Protein AF-A0A060ZML9-F1 (afdb_monomer_lite)

pLDDT: mean 73.5, std 7.72, range [40.06, 86.94]

Radius of gyration: 20.55 Å; chains: 1; bounding box: 62×28×48 Å

Secondary structure (DSSP, 8-state):
---PPPGGGSPPPPPPHHHHHHHHHHHHHHHHHHHHHH-SS--HHHHHHHHHHHHHHHHHHHHHHHHHHHHHHHHTT-

Organism: NCBI:txid576784

Foldseek 3Di:
DDPDPDPVNDDPDDDDPVRVVVVVVVVVVVVVVVVQVPDPDRDVVVVVVVVVVVVVVVVVVVVVVVVVVVVVVVVVVD

Sequence (78 aa):
MNTSPSPADMPPRTPSPDALQRQTIRDLITGLALKLSDSADIDLDGLEVLAKLLDAQTRAQEATLRRTQFYAAREART

Structure (mmCIF, N/CA/C/O backbone):
data_AF-A0A060ZML9-F1
#
_entry.id   AF-A0A060ZML9-F1
#
loop_
_atom_site.group_PDB
_atom_site.id
_atom_site.type_symbol
_atom_site.label_atom_id
_atom_site.label_alt_id
_atom_site.label_comp_id
_atom_site.label_asym_id
_atom_site.label_entity_id
_atom_site.label_seq_id
_atom_site.pdbx_PDB_ins_code
_atom_site.Cartn_x
_atom_site.Cartn_y
_atom_site.Cartn_z
_atom_site.occupancy
_atom_site.B_iso_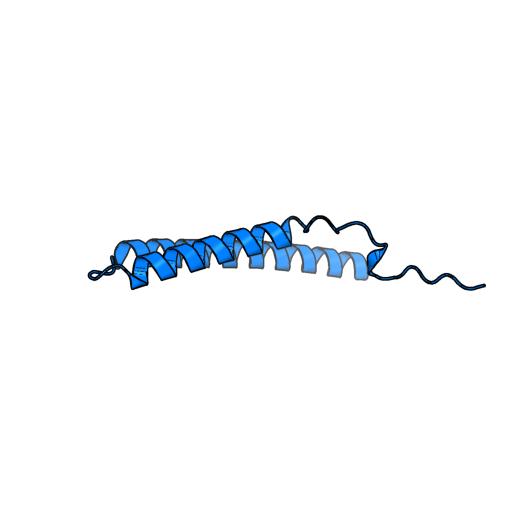or_equiv
_atom_site.auth_seq_id
_atom_site.auth_comp_id
_atom_site.auth_asym_id
_atom_site.auth_atom_id
_atom_site.pdbx_PDB_model_num
ATOM 1 N N . MET A 1 1 ? 43.959 -21.947 3.497 1.00 40.06 1 MET A N 1
ATOM 2 C CA . MET A 1 1 ? 42.960 -21.724 4.564 1.00 40.06 1 MET A CA 1
ATOM 3 C C . MET A 1 1 ? 41.815 -20.944 3.942 1.00 40.06 1 MET A C 1
ATOM 5 O O . MET A 1 1 ? 42.065 -19.862 3.437 1.00 40.06 1 MET A O 1
ATOM 9 N N . ASN A 1 2 ? 40.620 -21.533 3.857 1.00 48.66 2 ASN A N 1
ATOM 10 C CA . ASN A 1 2 ? 39.482 -20.956 3.137 1.00 48.66 2 ASN A CA 1
ATOM 11 C C . ASN A 1 2 ? 38.582 -20.224 4.146 1.00 48.66 2 ASN A C 1
ATOM 13 O O . ASN A 1 2 ? 37.761 -20.852 4.808 1.00 48.66 2 ASN A O 1
ATOM 17 N N . THR A 1 3 ? 38.774 -18.918 4.327 1.00 60.81 3 THR A N 1
ATOM 18 C CA . THR A 1 3 ? 37.897 -18.091 5.169 1.00 60.81 3 THR A CA 1
ATOM 19 C C . THR A 1 3 ? 36.652 -17.734 4.363 1.00 60.81 3 THR A C 1
ATOM 21 O O . THR A 1 3 ? 36.606 -16.694 3.708 1.00 60.81 3 THR A O 1
ATOM 24 N N . SER A 1 4 ? 35.655 -18.624 4.348 1.00 64.19 4 SER A N 1
ATOM 25 C CA . SER A 1 4 ? 34.312 -18.215 3.922 1.00 64.19 4 SER A CA 1
ATOM 26 C C . SER A 1 4 ? 33.812 -17.159 4.907 1.00 64.19 4 SER A C 1
ATOM 28 O O . SER A 1 4 ? 33.821 -17.440 6.107 1.00 64.19 4 SER A O 1
ATOM 30 N N . PRO A 1 5 ? 33.417 -15.960 4.445 1.00 62.78 5 PRO A N 1
ATOM 31 C CA . PRO A 1 5 ? 32.856 -14.951 5.328 1.00 62.78 5 PRO A CA 1
ATOM 32 C C . PRO A 1 5 ? 31.596 -15.525 5.976 1.00 62.78 5 PRO A C 1
ATOM 34 O O . PRO A 1 5 ? 30.708 -16.040 5.291 1.00 62.78 5 PRO A O 1
ATOM 37 N N . SER A 1 6 ? 31.551 -15.488 7.3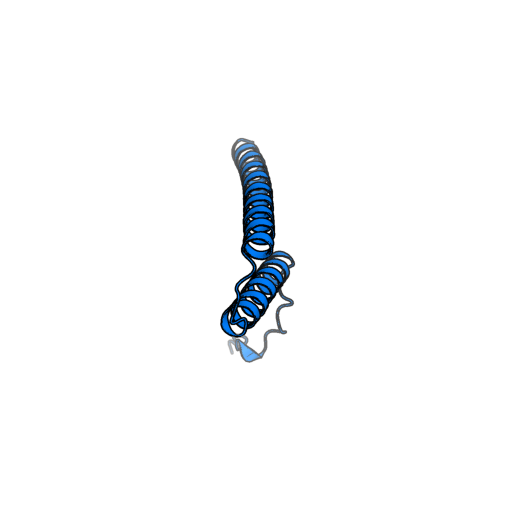06 1.00 61.94 6 SER A N 1
ATOM 38 C CA . SER A 1 6 ? 30.362 -15.880 8.052 1.00 61.94 6 SER A CA 1
ATOM 39 C C . SER A 1 6 ? 29.242 -14.885 7.720 1.00 61.94 6 SER A C 1
ATOM 41 O O . SER A 1 6 ? 29.530 -13.698 7.564 1.00 61.94 6 SER A O 1
ATOM 43 N N . PRO A 1 7 ? 27.963 -15.294 7.630 1.00 63.97 7 PRO A N 1
ATOM 44 C CA . PRO A 1 7 ? 26.845 -14.372 7.397 1.00 63.97 7 PRO A CA 1
ATOM 45 C C . PRO A 1 7 ? 26.790 -13.189 8.382 1.00 63.97 7 PRO A C 1
ATOM 47 O O . PRO A 1 7 ? 26.206 -12.157 8.065 1.00 63.97 7 PRO A O 1
ATOM 50 N N . ALA A 1 8 ? 27.417 -13.331 9.555 1.00 70.94 8 ALA A N 1
ATOM 51 C CA . ALA A 1 8 ? 27.567 -12.286 10.565 1.00 70.94 8 ALA A CA 1
ATOM 52 C C . ALA A 1 8 ? 28.571 -11.174 10.191 1.00 70.94 8 ALA A C 1
ATOM 54 O O . ALA A 1 8 ? 28.468 -10.076 10.728 1.00 70.94 8 ALA A O 1
ATOM 55 N N . ASP A 1 9 ? 29.503 -11.430 9.267 1.00 70.75 9 ASP A N 1
ATOM 56 C CA . ASP A 1 9 ? 30.499 -10.455 8.791 1.00 70.75 9 ASP A CA 1
ATOM 57 C C . ASP A 1 9 ? 29.984 -9.610 7.611 1.00 70.75 9 ASP A C 1
ATOM 59 O O . ASP A 1 9 ? 30.703 -8.762 7.076 1.00 70.75 9 ASP A O 1
ATOM 63 N N . MET A 1 10 ? 28.741 -9.831 7.167 1.00 68.19 10 MET A N 1
ATOM 64 C CA . MET A 1 10 ? 28.139 -9.023 6.110 1.00 68.19 10 MET A CA 1
ATOM 65 C C . MET A 1 10 ? 27.542 -7.737 6.703 1.00 68.19 10 MET A C 1
ATOM 67 O O . MET A 1 10 ? 26.752 -7.813 7.646 1.00 68.19 10 MET A O 1
ATOM 71 N N . PRO A 1 11 ? 27.855 -6.552 6.143 1.00 70.50 11 PRO A N 1
ATOM 72 C CA . PRO A 1 11 ? 27.250 -5.308 6.599 1.00 70.50 11 PRO A CA 1
ATOM 73 C C . PRO A 1 11 ? 25.723 -5.379 6.445 1.00 70.50 11 PRO A C 1
ATOM 75 O O . PRO A 1 11 ? 25.234 -5.979 5.477 1.00 70.50 11 PRO A O 1
ATOM 78 N N . PRO A 1 12 ? 24.956 -4.773 7.372 1.00 71.50 12 PRO A N 1
ATOM 79 C CA . PRO A 1 12 ? 23.503 -4.780 7.301 1.00 71.50 12 PRO A CA 1
ATOM 80 C C . PRO A 1 12 ? 23.071 -4.201 5.956 1.00 71.50 12 PRO A C 1
ATOM 82 O O . PRO A 1 12 ? 23.417 -3.073 5.601 1.00 71.50 12 PRO A O 1
ATOM 85 N N . ARG A 1 13 ? 22.342 -5.001 5.175 1.00 73.19 13 ARG A N 1
ATOM 86 C CA . ARG A 1 13 ? 21.822 -4.550 3.886 1.00 73.19 13 ARG A CA 1
ATOM 87 C C . ARG A 1 13 ? 20.749 -3.510 4.146 1.00 73.19 13 ARG A C 1
ATOM 89 O O . ARG A 1 13 ? 19.721 -3.818 4.747 1.00 73.19 13 ARG A O 1
ATOM 96 N N . THR A 1 14 ? 20.979 -2.297 3.661 1.00 77.81 14 THR A N 1
ATOM 97 C CA . THR A 1 14 ? 19.953 -1.262 3.629 1.00 77.81 14 THR A CA 1
ATOM 98 C C . THR A 1 14 ? 18.748 -1.815 2.861 1.00 77.81 14 THR A C 1
ATOM 100 O O . THR A 1 14 ? 18.928 -2.334 1.752 1.00 77.81 14 THR A O 1
ATOM 103 N N . PRO A 1 15 ? 17.533 -1.777 3.433 1.00 72.31 15 PRO A N 1
ATOM 104 C CA . PRO A 1 15 ? 16.350 -2.272 2.748 1.00 72.31 15 PRO A CA 1
ATOM 105 C C . PRO A 1 15 ? 16.145 -1.505 1.440 1.00 72.31 15 PRO A C 1
ATOM 107 O O . PRO A 1 15 ? 16.355 -0.294 1.369 1.00 72.31 15 PRO A O 1
ATOM 110 N N . SER A 1 16 ? 15.753 -2.224 0.388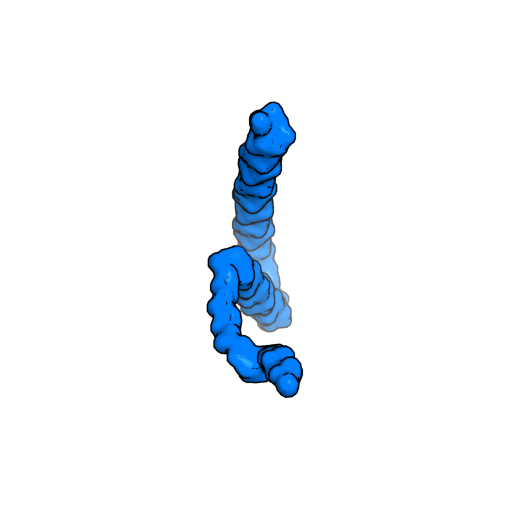 1.00 80.50 16 SER A N 1
ATOM 111 C CA . SER A 1 16 ? 15.460 -1.600 -0.899 1.00 80.50 16 SER A CA 1
ATOM 112 C C . SER A 1 16 ? 14.260 -0.645 -0.786 1.00 80.50 16 SER A C 1
ATOM 114 O O . SER A 1 16 ? 13.412 -0.838 0.092 1.00 80.50 16 SER A O 1
ATOM 116 N N . PRO A 1 17 ? 14.129 0.350 -1.685 1.00 77.31 17 PRO A N 1
ATOM 117 C CA . PRO A 1 17 ? 12.968 1.247 -1.713 1.00 77.31 17 PRO A CA 1
ATOM 118 C C . PRO A 1 17 ? 11.630 0.494 -1.735 1.00 77.31 17 PRO A C 1
ATOM 120 O O . PRO A 1 17 ? 10.714 0.828 -0.991 1.00 77.31 17 PRO A O 1
ATOM 123 N N . ASP A 1 18 ? 11.560 -0.598 -2.498 1.00 75.31 18 ASP A N 1
ATOM 124 C CA . ASP A 1 18 ? 10.414 -1.508 -2.536 1.00 75.31 18 ASP A CA 1
ATOM 125 C C . ASP A 1 18 ? 10.106 -2.155 -1.180 1.00 75.31 18 ASP A C 1
ATOM 127 O O . ASP A 1 18 ? 8.945 -2.309 -0.799 1.00 75.31 18 ASP A O 1
ATOM 131 N N . ALA A 1 19 ? 11.142 -2.581 -0.451 1.00 70.75 19 ALA A N 1
ATOM 132 C CA . ALA A 1 19 ? 10.976 -3.178 0.869 1.00 70.75 19 ALA A CA 1
ATOM 133 C C . ALA A 1 19 ? 10.465 -2.144 1.881 1.00 70.75 19 ALA A C 1
ATOM 135 O O . ALA A 1 19 ? 9.562 -2.459 2.655 1.00 70.75 19 ALA A O 1
ATOM 136 N N . LEU A 1 20 ? 10.974 -0.909 1.811 1.00 74.44 20 LEU A N 1
ATOM 137 C CA . LEU A 1 20 ? 10.497 0.215 2.617 1.00 74.44 20 LEU A CA 1
ATOM 138 C C . LEU A 1 20 ? 9.039 0.560 2.294 1.00 74.44 20 LEU A C 1
ATOM 140 O O . LEU A 1 20 ? 8.230 0.696 3.204 1.00 74.44 20 LEU A O 1
ATOM 144 N N . GLN A 1 21 ? 8.667 0.627 1.014 1.00 78.00 21 GLN A N 1
ATOM 145 C CA . GLN A 1 21 ? 7.289 0.909 0.609 1.00 78.00 21 GLN A CA 1
ATOM 146 C C . GLN A 1 21 ? 6.317 -0.167 1.111 1.00 78.00 21 GLN A C 1
ATOM 148 O O . GLN A 1 21 ? 5.255 0.159 1.642 1.00 78.00 21 GLN A O 1
ATOM 153 N N . ARG A 1 22 ? 6.686 -1.451 0.998 1.00 75.62 22 ARG A N 1
ATOM 154 C CA . ARG A 1 22 ? 5.882 -2.558 1.544 1.00 75.62 22 ARG A CA 1
ATOM 155 C C . ARG A 1 22 ? 5.742 -2.477 3.062 1.00 75.62 22 ARG A C 1
ATOM 157 O O . ARG A 1 22 ? 4.658 -2.747 3.574 1.00 75.62 22 ARG A O 1
ATOM 164 N N . GLN A 1 23 ? 6.809 -2.105 3.767 1.00 75.00 23 GLN A N 1
ATOM 165 C CA . GLN A 1 23 ? 6.772 -1.909 5.214 1.00 75.00 23 GLN A CA 1
ATOM 166 C C . GLN A 1 23 ? 5.818 -0.770 5.591 1.00 75.00 23 GLN A C 1
ATOM 168 O O . GLN A 1 23 ? 4.917 -0.988 6.391 1.00 75.00 23 GLN A O 1
ATOM 173 N N . THR A 1 24 ? 5.917 0.385 4.932 1.00 77.56 24 THR A N 1
ATOM 174 C CA . THR A 1 24 ? 5.013 1.521 5.161 1.00 77.56 24 THR A CA 1
ATOM 175 C C . THR A 1 24 ? 3.548 1.150 4.930 1.00 77.56 24 THR A C 1
ATOM 177 O O . THR A 1 24 ? 2.690 1.487 5.741 1.00 77.56 24 THR A O 1
ATOM 180 N N . ILE A 1 25 ? 3.242 0.421 3.850 1.00 77.81 25 ILE A N 1
ATOM 181 C CA . ILE A 1 25 ? 1.872 -0.040 3.571 1.00 77.81 25 ILE A CA 1
ATOM 182 C C . ILE A 1 25 ? 1.389 -0.990 4.673 1.00 77.81 25 ILE A C 1
ATOM 184 O O . ILE A 1 25 ? 0.271 -0.846 5.166 1.00 77.81 25 ILE A O 1
ATOM 188 N N . ARG A 1 26 ? 2.233 -1.939 5.093 1.00 76.00 26 ARG A N 1
ATOM 189 C CA . ARG A 1 26 ? 1.909 -2.879 6.173 1.00 76.00 26 ARG A CA 1
ATOM 190 C C . ARG A 1 26 ? 1.636 -2.155 7.491 1.00 76.00 26 ARG A C 1
ATOM 192 O O . ARG A 1 26 ? 0.669 -2.498 8.172 1.00 76.00 26 ARG A O 1
ATOM 199 N N . ASP A 1 27 ? 2.456 -1.172 7.837 1.00 78.69 27 ASP A N 1
ATOM 200 C CA . ASP A 1 27 ? 2.327 -0.413 9.081 1.00 78.69 27 ASP A CA 1
ATOM 201 C C . ASP A 1 27 ? 1.049 0.437 9.075 1.00 78.69 27 ASP A C 1
ATOM 203 O O . ASP A 1 27 ? 0.325 0.465 10.069 1.00 78.69 27 ASP A O 1
ATOM 207 N N . LEU A 1 28 ? 0.701 1.042 7.932 1.00 78.44 28 LEU A N 1
ATOM 208 C CA . LEU A 1 28 ? -0.561 1.767 7.754 1.00 78.44 28 LEU A CA 1
ATOM 209 C C . LEU A 1 28 ? -1.782 0.850 7.903 1.00 78.44 28 LEU A C 1
ATOM 211 O O . LEU A 1 28 ? -2.711 1.192 8.632 1.00 78.44 28 LEU A O 1
ATOM 215 N N . ILE A 1 29 ? -1.772 -0.324 7.261 1.00 78.62 29 ILE A N 1
ATOM 216 C CA . ILE A 1 29 ? -2.863 -1.308 7.370 1.00 78.62 29 I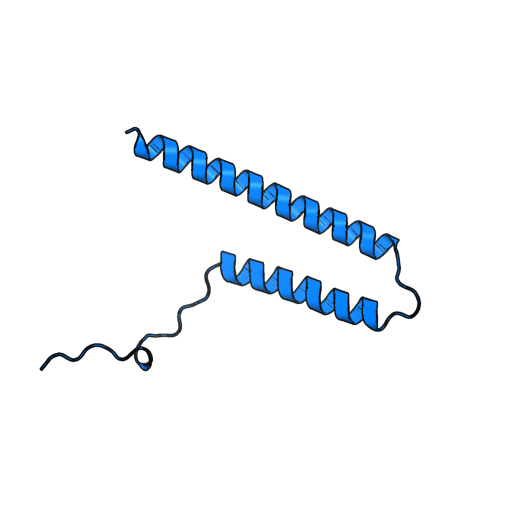LE A CA 1
ATOM 217 C C . ILE A 1 29 ? -2.996 -1.808 8.813 1.00 78.62 29 ILE A C 1
ATOM 219 O O . ILE A 1 29 ? -4.104 -1.904 9.332 1.00 78.62 29 ILE A O 1
ATOM 223 N N . THR A 1 30 ? -1.875 -2.099 9.477 1.00 75.50 30 THR A N 1
ATOM 224 C CA . THR A 1 30 ? -1.872 -2.607 10.857 1.00 75.50 30 THR A CA 1
ATOM 225 C C . THR A 1 30 ? -2.365 -1.542 11.835 1.00 75.50 30 THR A C 1
ATOM 227 O O . THR A 1 30 ? -3.233 -1.820 12.659 1.00 75.50 30 THR A O 1
ATOM 230 N N . GLY A 1 31 ? -1.867 -0.307 11.720 1.00 73.94 31 GLY A N 1
ATOM 231 C CA . GLY A 1 31 ? -2.311 0.812 12.552 1.00 73.94 31 GLY A CA 1
ATOM 232 C C . GLY A 1 31 ? -3.788 1.144 12.348 1.00 73.94 31 GLY A C 1
ATOM 233 O O . GLY A 1 31 ? -4.481 1.501 13.298 1.00 73.94 31 GLY A O 1
ATOM 234 N N . LEU A 1 32 ? -4.291 0.973 11.127 1.00 72.94 32 LEU A N 1
ATOM 235 C CA . LEU A 1 32 ? -5.708 1.109 10.831 1.00 72.94 32 LEU A CA 1
ATOM 236 C C . LEU A 1 32 ? -6.540 -0.022 11.448 1.00 72.94 32 LEU A C 1
ATOM 238 O O . LEU A 1 32 ? -7.549 0.260 12.081 1.00 72.94 32 LEU A O 1
ATOM 242 N N . ALA A 1 33 ? -6.120 -1.279 11.292 1.00 71.12 33 ALA A N 1
ATOM 243 C CA . ALA A 1 33 ? -6.822 -2.430 11.858 1.00 71.12 33 ALA A CA 1
ATOM 244 C C . ALA A 1 33 ? -6.947 -2.323 13.384 1.00 71.12 33 ALA A C 1
ATOM 246 O O . ALA A 1 33 ? -8.012 -2.604 13.923 1.00 71.12 33 ALA A O 1
ATOM 247 N N . LEU A 1 34 ? -5.897 -1.839 14.057 1.00 73.62 34 LEU A N 1
ATOM 248 C CA . LEU A 1 34 ? -5.912 -1.570 15.497 1.00 73.62 34 LEU A CA 1
ATOM 249 C C . LEU A 1 34 ? -6.900 -0.456 15.875 1.00 73.62 34 LEU A C 1
ATOM 251 O O . LEU A 1 34 ? -7.633 -0.580 16.850 1.00 73.62 34 LEU A O 1
ATOM 255 N N . LYS A 1 35 ? -6.972 0.623 15.085 1.00 70.69 35 LYS A N 1
ATOM 256 C CA . LYS A 1 35 ? -7.957 1.695 15.311 1.00 70.69 35 LYS A CA 1
ATOM 257 C C . LYS A 1 35 ? -9.392 1.234 15.069 1.00 70.69 35 LYS A C 1
ATOM 259 O O . LYS A 1 35 ? -10.289 1.647 15.790 1.00 70.69 35 LYS A O 1
ATOM 264 N N . LEU A 1 36 ? -9.604 0.387 14.065 1.00 68.25 36 LEU A N 1
ATOM 265 C CA . LEU A 1 36 ? -10.909 -0.198 13.768 1.00 68.25 36 LEU A CA 1
ATOM 266 C C . LEU A 1 36 ? -11.336 -1.206 14.836 1.00 68.25 36 LEU A C 1
ATOM 268 O O . LEU A 1 36 ? -12.518 -1.268 15.146 1.00 68.25 36 LEU A O 1
ATOM 272 N N . SER A 1 37 ? -10.400 -1.971 15.411 1.00 67.12 37 SER A N 1
ATOM 273 C CA . SER A 1 37 ? -10.713 -2.912 16.492 1.00 67.12 37 SER A CA 1
ATOM 274 C C . SER A 1 37 ? -11.070 -2.222 17.808 1.00 67.12 37 SER A C 1
ATOM 276 O O . SER A 1 37 ? -11.841 -2.783 18.579 1.00 67.12 37 SER A O 1
ATOM 278 N N . ASP A 1 38 ? -10.532 -1.023 18.052 1.00 68.06 38 ASP A N 1
ATOM 279 C CA . ASP A 1 38 ? -10.847 -0.209 19.237 1.00 68.06 38 ASP A CA 1
ATOM 280 C C . ASP A 1 38 ? -12.087 0.686 19.052 1.00 68.06 38 ASP A C 1
ATOM 282 O O . ASP A 1 38 ? -12.607 1.229 20.028 1.00 68.06 38 ASP A O 1
ATOM 286 N N . SER A 1 39 ? -12.583 0.857 17.820 1.00 64.19 39 SER A N 1
ATOM 287 C CA . SER A 1 39 ? -13.754 1.693 17.548 1.00 64.19 39 SER A CA 1
ATOM 288 C C . SER A 1 39 ? -15.043 0.887 17.697 1.00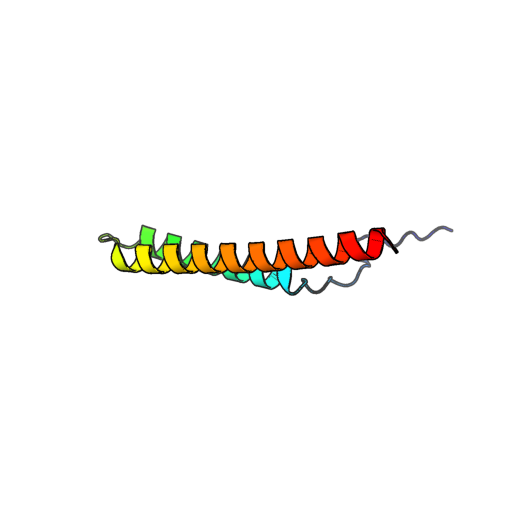 64.19 39 SER A C 1
ATOM 290 O O . SER A 1 39 ? -15.323 0.004 16.891 1.00 64.19 39 SER A O 1
ATOM 292 N N . ALA A 1 40 ? -15.857 1.215 18.706 1.00 63.34 40 ALA A N 1
ATOM 293 C CA . ALA A 1 40 ? -17.189 0.627 18.886 1.00 63.34 40 ALA A CA 1
ATOM 294 C C . ALA A 1 40 ? -18.149 0.947 17.719 1.00 63.34 40 ALA A C 1
ATOM 296 O O . ALA A 1 40 ? -19.073 0.179 17.467 1.00 63.34 40 ALA A O 1
ATOM 297 N N . ASP A 1 41 ? -17.877 2.027 16.980 1.00 62.66 41 ASP A N 1
ATOM 298 C CA . ASP A 1 41 ? -18.563 2.410 15.749 1.00 62.66 41 ASP A CA 1
ATOM 299 C C . ASP A 1 41 ? -17.526 2.529 14.630 1.00 62.66 41 ASP A C 1
ATOM 301 O O . ASP A 1 41 ? -16.746 3.481 14.553 1.00 62.66 41 ASP A O 1
ATOM 305 N N . ILE A 1 42 ? -17.449 1.510 13.782 1.00 65.62 42 ILE A N 1
ATOM 306 C CA . ILE A 1 42 ? -16.591 1.533 12.600 1.00 65.62 42 ILE A CA 1
ATOM 307 C C . ILE A 1 42 ? -17.198 2.510 11.589 1.00 65.62 42 ILE A C 1
ATOM 309 O O . ILE A 1 42 ? -18.285 2.271 11.063 1.00 65.62 42 ILE A O 1
ATOM 313 N N . ASP A 1 43 ? -16.476 3.591 11.296 1.00 71.44 43 ASP A N 1
ATOM 314 C CA . ASP A 1 43 ? -16.845 4.534 10.242 1.00 71.44 43 ASP A CA 1
ATOM 315 C C . ASP A 1 43 ? -16.648 3.879 8.861 1.00 71.44 43 ASP A C 1
ATOM 317 O O . ASP A 1 43 ? -15.524 3.711 8.368 1.00 71.44 43 ASP A O 1
ATOM 321 N N . LEU A 1 44 ? -17.765 3.461 8.261 1.00 69.06 44 LEU A N 1
ATOM 322 C CA . LEU A 1 44 ? -17.820 2.817 6.947 1.00 69.06 44 LEU A CA 1
ATOM 323 C C . LEU A 1 44 ? -17.258 3.716 5.838 1.00 69.06 44 LEU A C 1
ATOM 325 O O . LEU A 1 44 ? -16.646 3.199 4.899 1.00 69.06 44 LEU A O 1
ATOM 329 N N . ASP A 1 45 ? -17.387 5.036 5.972 1.00 71.38 45 ASP A N 1
ATOM 330 C CA . ASP A 1 45 ? -16.895 5.988 4.976 1.00 71.38 45 ASP A CA 1
ATOM 331 C C . ASP A 1 45 ? -15.359 6.021 4.990 1.00 71.38 45 ASP A C 1
ATOM 333 O O . ASP A 1 45 ? -14.701 5.994 3.944 1.00 71.38 45 ASP A O 1
ATOM 337 N N . GLY A 1 46 ? -14.764 5.974 6.186 1.00 70.44 46 GLY A N 1
ATOM 338 C CA . GLY A 1 46 ? -13.318 5.841 6.362 1.00 70.44 46 GLY A CA 1
ATOM 339 C C . GLY A 1 46 ? -12.769 4.556 5.733 1.00 70.44 46 GLY A C 1
ATOM 340 O O . GLY A 1 46 ? -11.752 4.585 5.030 1.00 70.44 46 GLY A O 1
ATOM 341 N N . LEU A 1 47 ? -13.467 3.431 5.921 1.00 74.75 47 LEU A N 1
ATOM 342 C CA . LEU A 1 47 ? -13.118 2.156 5.286 1.00 74.75 47 LEU A CA 1
ATOM 343 C C . LEU A 1 47 ? -13.207 2.208 3.757 1.00 74.75 47 LEU A C 1
ATOM 345 O O . LEU A 1 47 ? -12.338 1.660 3.074 1.00 74.75 47 LEU A O 1
ATOM 349 N N . GLU A 1 48 ? -14.216 2.883 3.210 1.00 73.94 48 GLU A N 1
ATOM 350 C CA . GLU A 1 48 ? -14.386 3.024 1.765 1.00 73.94 48 GLU A CA 1
ATOM 351 C C . GLU A 1 48 ? -13.233 3.820 1.133 1.00 73.94 48 GLU A C 1
ATOM 353 O O . GLU A 1 48 ? -12.679 3.418 0.103 1.00 73.94 48 GLU A O 1
ATOM 358 N N . VAL A 1 49 ? -12.817 4.923 1.764 1.00 75.56 49 VAL A N 1
ATOM 359 C CA . VAL A 1 49 ? -11.665 5.722 1.310 1.00 75.56 49 VAL A CA 1
ATOM 360 C C . VAL A 1 49 ? -10.391 4.876 1.287 1.00 75.56 49 VAL A C 1
ATOM 362 O O . VAL A 1 49 ? -9.600 4.956 0.343 1.00 75.56 49 VAL A O 1
ATOM 365 N N . LEU A 1 50 ? -10.206 4.022 2.290 1.00 72.62 50 LEU A N 1
ATOM 366 C CA . LEU A 1 50 ? -9.034 3.158 2.399 1.00 72.62 50 LEU A CA 1
ATOM 367 C C . LEU A 1 50 ? -9.039 2.037 1.363 1.00 72.62 50 LEU A C 1
ATOM 369 O O . LEU A 1 50 ? -8.007 1.784 0.740 1.00 72.62 50 LEU A O 1
ATOM 373 N N . ALA A 1 51 ? -10.195 1.424 1.110 1.00 76.88 51 ALA A N 1
ATOM 374 C CA . ALA A 1 51 ? -10.348 0.446 0.039 1.00 76.88 51 ALA A CA 1
ATOM 375 C C . ALA A 1 51 ? -10.027 1.063 -1.334 1.00 76.88 51 ALA A C 1
ATOM 377 O O . ALA A 1 51 ? -9.285 0.471 -2.120 1.00 76.88 51 ALA A O 1
ATOM 378 N N . LYS A 1 52 ? -10.505 2.288 -1.596 1.00 74.25 52 LYS A N 1
ATOM 379 C CA . LYS A 1 52 ? -10.198 3.035 -2.829 1.00 74.25 52 LYS A CA 1
ATOM 380 C C . LYS A 1 52 ? -8.708 3.352 -2.956 1.00 74.25 52 LYS A C 1
ATOM 382 O O . LYS A 1 52 ? -8.144 3.216 -4.041 1.00 74.25 52 LYS A O 1
ATOM 387 N N . LEU A 1 53 ? -8.058 3.752 -1.862 1.00 79.06 53 LEU A N 1
ATOM 388 C CA . LEU A 1 53 ? -6.624 4.045 -1.859 1.00 79.06 53 LEU A CA 1
ATOM 389 C C . LEU A 1 53 ? -5.788 2.785 -2.124 1.00 79.06 53 LEU A C 1
ATOM 391 O O . LEU A 1 53 ? -4.810 2.841 -2.874 1.00 79.06 53 LEU A O 1
ATOM 395 N N . LEU A 1 54 ? -6.189 1.649 -1.545 1.00 81.25 54 LEU A N 1
ATOM 396 C CA . LEU A 1 54 ? -5.526 0.367 -1.757 1.00 81.25 54 LEU A CA 1
ATOM 397 C C . LEU A 1 54 ? -5.699 -0.121 -3.204 1.00 81.25 54 LEU A C 1
ATOM 399 O O . LEU A 1 54 ? -4.713 -0.510 -3.827 1.00 81.25 54 LEU A O 1
ATOM 403 N N . ASP A 1 55 ? -6.908 -0.029 -3.772 1.00 77.81 55 ASP A N 1
ATOM 404 C CA . ASP A 1 55 ? -7.162 -0.364 -5.184 1.00 77.81 55 ASP A CA 1
ATOM 405 C C . ASP A 1 55 ? -6.323 0.517 -6.127 1.00 77.81 55 ASP A C 1
ATOM 407 O O . ASP A 1 55 ? -5.669 0.020 -7.048 1.00 77.81 55 ASP A O 1
ATOM 411 N N . ALA A 1 56 ? -6.247 1.824 -5.857 1.00 76.00 56 ALA A N 1
ATOM 412 C CA . ALA A 1 56 ? -5.429 2.746 -6.641 1.00 76.00 56 ALA A CA 1
ATOM 413 C C . ALA A 1 56 ? -3.930 2.390 -6.601 1.00 76.00 56 ALA A C 1
ATOM 415 O O . ALA A 1 56 ? -3.264 2.407 -7.641 1.00 76.00 56 ALA A O 1
ATOM 416 N N . GLN A 1 57 ? -3.396 2.031 -5.428 1.00 81.38 57 GLN A N 1
ATOM 417 C CA . GLN A 1 57 ? -2.002 1.595 -5.287 1.00 81.38 57 GLN A CA 1
ATOM 418 C C . GLN A 1 57 ? -1.731 0.276 -6.015 1.00 81.38 57 GLN A C 1
ATOM 420 O O . GLN A 1 57 ? -0.739 0.177 -6.741 1.00 81.38 57 GLN A O 1
ATOM 425 N N . THR A 1 58 ? -2.624 -0.708 -5.890 1.00 80.12 58 THR A N 1
ATOM 426 C CA . THR A 1 58 ? -2.501 -1.990 -6.599 1.00 80.12 58 THR A CA 1
ATOM 427 C C . THR A 1 58 ? -2.475 -1.778 -8.111 1.00 80.12 58 THR A C 1
ATOM 429 O O . THR A 1 58 ? -1.564 -2.260 -8.785 1.00 80.12 58 THR A O 1
ATOM 432 N N . ARG A 1 59 ? -3.390 -0.965 -8.656 1.00 75.06 59 ARG A N 1
ATOM 433 C CA . ARG A 1 59 ? -3.409 -0.631 -10.092 1.00 75.06 59 ARG A CA 1
ATOM 434 C C . ARG A 1 59 ? -2.133 0.073 -10.550 1.00 75.06 59 ARG A C 1
ATOM 436 O O . ARG A 1 59 ? -1.629 -0.220 -11.636 1.00 75.06 59 ARG A O 1
ATOM 443 N N . ALA A 1 60 ? -1.592 0.981 -9.738 1.00 74.38 60 ALA A N 1
ATOM 444 C CA . ALA A 1 60 ? -0.339 1.666 -10.049 1.00 74.38 60 ALA A CA 1
ATOM 445 C C . ALA A 1 60 ? 0.854 0.692 -10.090 1.00 74.38 60 ALA A C 1
ATOM 447 O O . ALA A 1 60 ? 1.695 0.768 -10.996 1.00 74.38 60 ALA A O 1
ATOM 448 N N . GLN A 1 61 ? 0.910 -0.263 -9.157 1.00 79.69 61 GLN A N 1
ATOM 449 C CA . GLN A 1 61 ? 1.938 -1.306 -9.154 1.00 79.69 61 GLN A CA 1
ATOM 450 C C . GLN A 1 61 ? 1.790 -2.269 -10.336 1.00 79.69 61 GLN A C 1
ATOM 452 O O . GLN A 1 61 ? 2.785 -2.571 -10.993 1.00 79.69 61 GLN A O 1
ATOM 457 N N . GLU A 1 62 ? 0.571 -2.692 -10.676 1.00 78.00 62 GLU A N 1
ATOM 458 C CA . GLU A 1 62 ? 0.324 -3.533 -11.853 1.00 78.00 62 GLU A CA 1
ATOM 459 C C . GLU A 1 62 ? 0.756 -2.853 -13.154 1.00 78.00 62 GLU A C 1
ATOM 461 O O . GLU A 1 62 ? 1.391 -3.479 -14.006 1.00 78.00 62 GLU A O 1
ATOM 466 N N . ALA A 1 63 ? 0.445 -1.563 -13.316 1.00 77.06 63 ALA A N 1
ATOM 467 C CA . ALA A 1 63 ? 0.862 -0.793 -14.485 1.00 77.06 63 ALA A CA 1
ATOM 468 C C . ALA A 1 63 ? 2.393 -0.713 -14.587 1.00 77.06 63 ALA A C 1
ATOM 470 O O . ALA A 1 63 ? 2.962 -0.886 -15.669 1.00 77.06 63 ALA A O 1
ATOM 471 N N . THR A 1 64 ? 3.060 -0.510 -13.450 1.00 82.19 64 THR A N 1
ATOM 472 C CA . THR A 1 64 ? 4.525 -0.496 -13.363 1.00 82.19 64 THR A CA 1
ATOM 473 C C . THR A 1 64 ? 5.107 -1.860 -13.727 1.00 82.19 64 THR A C 1
ATOM 475 O O . THR A 1 64 ? 5.997 -1.941 -14.573 1.00 82.19 64 THR A O 1
ATOM 478 N N . LEU A 1 65 ? 4.553 -2.944 -13.179 1.00 78.38 65 LEU A N 1
ATOM 479 C CA . LEU A 1 65 ? 4.991 -4.310 -13.460 1.00 78.38 65 LEU A CA 1
ATOM 480 C C . LEU A 1 65 ? 4.841 -4.665 -14.945 1.00 78.38 65 LEU A C 1
ATOM 482 O O . LEU A 1 65 ? 5.788 -5.174 -15.547 1.00 78.38 65 LEU A O 1
ATOM 486 N N . ARG A 1 66 ? 3.694 -4.345 -15.561 1.00 81.12 66 ARG A N 1
ATOM 487 C CA . ARG A 1 66 ? 3.463 -4.561 -17.003 1.00 81.12 66 ARG A CA 1
ATOM 488 C C . ARG A 1 66 ? 4.489 -3.817 -17.852 1.00 81.12 66 ARG A C 1
ATOM 490 O O . ARG A 1 66 ? 4.993 -4.365 -18.830 1.00 81.12 66 ARG A O 1
ATOM 497 N N . ARG A 1 67 ? 4.826 -2.582 -17.472 1.00 82.44 67 ARG A N 1
ATOM 498 C CA . ARG A 1 67 ? 5.827 -1.772 -18.175 1.00 82.44 67 ARG A CA 1
ATOM 499 C C . ARG A 1 67 ? 7.224 -2.388 -18.077 1.00 82.44 67 ARG A C 1
ATOM 501 O O . ARG A 1 67 ? 7.908 -2.491 -19.092 1.00 82.44 67 ARG A O 1
ATOM 508 N N . THR A 1 68 ? 7.622 -2.851 -16.896 1.00 84.81 68 THR A N 1
ATOM 509 C CA . THR A 1 68 ? 8.908 -3.537 -16.691 1.00 84.81 68 THR A CA 1
ATOM 510 C C . THR A 1 68 ? 8.983 -4.840 -17.486 1.00 84.81 68 THR A C 1
ATOM 512 O O . THR A 1 68 ? 9.972 -5.081 -18.175 1.00 84.81 68 THR A O 1
ATOM 515 N N . GLN A 1 69 ? 7.920 -5.651 -17.464 1.00 85.81 69 GLN A N 1
ATOM 516 C CA . GLN A 1 69 ? 7.839 -6.891 -18.242 1.00 85.81 69 GLN A CA 1
ATOM 517 C C . GLN A 1 69 ? 7.930 -6.633 -19.750 1.00 85.81 69 GLN A C 1
ATOM 519 O O . GLN A 1 69 ? 8.619 -7.369 -20.453 1.00 85.81 69 GLN A O 1
ATOM 524 N N . PHE A 1 70 ? 7.283 -5.574 -20.248 1.00 86.94 70 PHE A N 1
ATOM 525 C CA . PHE A 1 70 ? 7.369 -5.186 -21.655 1.00 86.94 70 PHE A CA 1
ATOM 526 C C . PHE A 1 70 ? 8.808 -4.862 -22.079 1.00 86.94 70 PHE A C 1
ATOM 528 O O . PHE A 1 70 ? 9.262 -5.352 -23.112 1.00 86.94 70 PHE A O 1
ATOM 535 N N . TYR A 1 71 ? 9.541 -4.069 -21.289 1.00 84.38 71 TYR A N 1
ATOM 536 C CA . TYR A 1 71 ? 10.929 -3.730 -21.616 1.00 84.38 71 TYR A CA 1
ATOM 537 C C . TYR A 1 71 ? 11.863 -4.937 -21.510 1.00 84.38 71 TYR A C 1
ATOM 539 O O . TYR A 1 71 ? 12.630 -5.171 -22.440 1.00 84.38 71 TYR A O 1
ATOM 547 N N . ALA A 1 72 ? 11.725 -5.758 -20.465 1.00 82.19 72 ALA A N 1
ATOM 548 C CA . ALA A 1 72 ? 12.501 -6.990 -20.323 1.00 82.19 72 ALA A CA 1
ATOM 549 C C . ALA A 1 72 ? 12.267 -7.958 -21.499 1.00 82.19 72 ALA A C 1
ATOM 551 O O . ALA A 1 72 ? 13.209 -8.525 -22.049 1.00 82.19 72 ALA A O 1
ATOM 552 N N . ALA A 1 73 ? 11.014 -8.106 -21.948 1.00 79.62 73 ALA A N 1
ATOM 553 C CA . ALA A 1 73 ? 10.679 -8.924 -23.113 1.00 79.62 73 ALA A CA 1
ATOM 554 C C . ALA A 1 73 ? 11.218 -8.344 -24.431 1.00 79.62 73 ALA A C 1
ATOM 556 O O . ALA A 1 73 ? 11.450 -9.095 -25.379 1.00 79.62 73 ALA A O 1
ATOM 557 N N . ARG A 1 74 ? 11.398 -7.020 -24.513 1.00 83.25 74 ARG A N 1
ATOM 558 C CA . ARG A 1 74 ? 11.983 -6.350 -25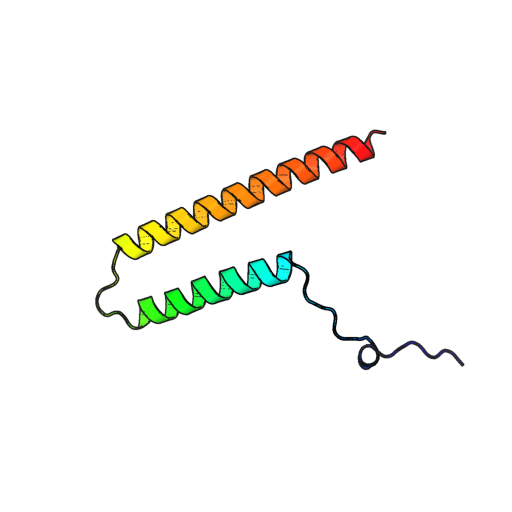.679 1.00 83.25 74 ARG A CA 1
ATOM 559 C C . ARG A 1 74 ? 13.496 -6.542 -25.738 1.00 83.25 74 ARG A C 1
ATOM 561 O O . ARG A 1 74 ? 14.000 -6.851 -26.809 1.00 83.25 74 ARG A O 1
ATOM 568 N N . GLU A 1 75 ? 14.186 -6.398 -24.610 1.00 76.19 75 GLU A N 1
ATOM 569 C CA . GLU A 1 75 ? 15.633 -6.638 -24.499 1.00 76.19 75 GLU A CA 1
ATOM 570 C C . GLU A 1 75 ? 15.993 -8.105 -24.752 1.00 76.19 75 GLU A C 1
ATOM 572 O O . GLU A 1 75 ? 16.977 -8.387 -25.417 1.00 76.19 75 GLU A O 1
ATOM 577 N N . ALA A 1 76 ? 15.158 -9.055 -24.323 1.00 73.19 76 ALA A N 1
ATOM 578 C CA . ALA A 1 76 ? 15.379 -10.477 -24.598 1.00 73.19 76 ALA A CA 1
ATOM 579 C C . ALA A 1 76 ? 15.252 -10.869 -26.089 1.00 73.19 76 ALA A C 1
ATOM 581 O O . ALA A 1 76 ? 15.550 -12.007 -26.449 1.00 73.19 76 ALA A O 1
ATOM 582 N N . ARG A 1 77 ? 14.757 -9.969 -26.952 1.00 72.69 77 ARG A N 1
ATOM 583 C CA . ARG A 1 77 ? 14.593 -10.191 -28.402 1.00 72.69 77 ARG A CA 1
ATOM 584 C C . ARG A 1 77 ? 15.673 -9.516 -29.253 1.00 72.69 77 ARG A C 1
ATOM 586 O O . ARG A 1 77 ? 15.649 -9.694 -30.470 1.00 72.69 77 ARG A O 1
ATOM 593 N N . THR A 1 78 ? 16.548 -8.722 -28.641 1.00 61.09 78 THR A N 1
ATOM 594 C CA . THR A 1 78 ? 17.686 -8.043 -29.282 1.00 61.09 78 THR A CA 1
ATOM 595 C C . THR A 1 78 ? 18.978 -8.754 -28.944 1.00 61.09 78 THR A C 1
ATOM 597 O O . THR A 1 78 ? 19.812 -8.892 -29.861 1.00 61.09 78 THR A O 1
#